Protein AF-A0A6J5UII9-F1 (afdb_monomer_lite)

Organism: Prunus armeniaca (NCBI:txid36596)

Foldseek 3Di:
DQPFPFPDPPDDDPCPLVDPVNCVLPVVSDDDWTDRDPDTVVPVVVVVVVLVVLLVVVVVVLVCLVPAVDNVHPDDDPNLVVCLPVLCCCCPPVVNVCSQCVRDSSVVSNCVSCPDPVNVVVVVVVPPPPPPDD

InterPro domains:
  IPR004045 Glutathione S-transferase, N-terminal [PS50404] (1-59)
  IPR004046 Glutathione S-transferase, C-terminal [PF00043] (47-117)
  IPR010987 Glutathione S-transferase, C-terminal-like [PS50405] (1-134)
  IPR036249 Thioredoxin-like superfamily [SSF52833] (10-48)
  IPR036282 Glutathione S-transferase, C-terminal domain superfamily [SSF47616] (41-123)

Structure (mmCIF, N/CA/C/O backbone):
data_AF-A0A6J5UII9-F1
#
_entry.id   AF-A0A6J5UII9-F1
#
loop_
_atom_site.group_PDB
_atom_site.id
_atom_site.type_symbol
_atom_site.label_atom_id
_atom_site.label_alt_id
_atom_site.label_comp_id
_atom_site.label_asym_id
_atom_site.label_entity_id
_atom_site.label_seq_id
_atom_site.pdbx_PDB_ins_code
_atom_site.Cartn_x
_atom_site.Cartn_y
_atom_site.Cartn_z
_atom_site.occupancy
_atom_site.B_iso_or_equiv
_atom_site.auth_seq_id
_atom_site.auth_comp_id
_atom_site.auth_asym_id
_atom_site.auth_atom_id
_atom_site.pdbx_PDB_model_num
ATOM 1 N N . MET A 1 1 ? 12.978 18.985 -2.387 1.00 32.19 1 MET A N 1
ATOM 2 C CA . MET A 1 1 ? 11.984 19.312 -3.429 1.00 32.19 1 MET A CA 1
ATOM 3 C C . MET A 1 1 ? 12.347 18.503 -4.661 1.00 32.19 1 MET A C 1
ATOM 5 O O . MET A 1 1 ? 13.279 18.878 -5.357 1.00 32.19 1 MET A O 1
ATOM 9 N N . CYS A 1 2 ? 11.707 17.351 -4.854 1.00 24.41 2 CYS A N 1
ATOM 10 C CA . CYS A 1 2 ? 11.861 16.556 -6.071 1.00 24.41 2 CYS A CA 1
ATOM 11 C C . CYS A 1 2 ? 11.212 17.357 -7.209 1.00 24.41 2 CYS A C 1
ATOM 13 O O . CYS A 1 2 ? 10.064 17.795 -7.086 1.00 24.41 2 CYS A O 1
ATOM 15 N N . ARG A 1 3 ? 11.983 17.679 -8.248 1.00 31.66 3 ARG A N 1
ATOM 16 C CA . ARG A 1 3 ? 11.491 18.454 -9.385 1.00 31.66 3 ARG A CA 1
ATOM 17 C C . ARG A 1 3 ? 10.718 17.468 -10.255 1.00 31.66 3 ARG A C 1
ATOM 19 O O . ARG A 1 3 ? 11.312 16.743 -11.036 1.00 31.66 3 ARG A O 1
ATOM 26 N N . LEU A 1 4 ? 9.399 17.420 -10.076 1.00 33.50 4 LEU A N 1
ATOM 27 C CA . LEU A 1 4 ? 8.474 16.701 -10.954 1.00 33.50 4 LEU A CA 1
ATOM 28 C C . LEU A 1 4 ? 8.506 17.353 -12.341 1.00 33.50 4 LEU A C 1
ATOM 30 O O . LEU A 1 4 ? 7.647 18.159 -12.687 1.00 33.50 4 LEU A O 1
ATOM 34 N N . GLN A 1 5 ? 9.527 17.045 -13.132 1.00 35.88 5 GLN A N 1
ATOM 35 C CA . GLN A 1 5 ? 9.505 17.307 -14.558 1.00 35.88 5 GLN A CA 1
ATOM 36 C C . GLN A 1 5 ? 8.909 16.059 -15.204 1.00 35.88 5 GLN A C 1
ATOM 38 O O . GLN A 1 5 ? 9.610 15.149 -15.630 1.00 35.88 5 GLN A O 1
ATOM 43 N N . ALA A 1 6 ? 7.575 15.999 -15.209 1.00 40.22 6 ALA A N 1
ATOM 44 C CA . ALA A 1 6 ? 6.841 15.108 -16.091 1.00 40.22 6 ALA A CA 1
ATOM 45 C C . ALA A 1 6 ? 7.171 15.536 -17.526 1.00 40.22 6 ALA A C 1
ATOM 47 O O . ALA A 1 6 ? 6.552 16.455 -18.070 1.00 40.22 6 ALA A O 1
ATOM 48 N N . LEU A 1 7 ? 8.209 14.945 -18.116 1.00 44.50 7 LEU A N 1
ATOM 49 C CA . LEU A 1 7 ? 8.447 15.120 -19.535 1.00 44.50 7 LEU A CA 1
ATOM 50 C C . LEU A 1 7 ? 7.322 14.358 -20.248 1.00 44.50 7 LEU A C 1
ATOM 52 O O . LEU A 1 7 ? 7.250 13.136 -20.190 1.00 44.50 7 LEU A O 1
ATOM 56 N N . LEU A 1 8 ? 6.440 15.140 -20.879 1.00 44.94 8 LEU A N 1
ATOM 57 C CA . LEU A 1 8 ? 5.382 14.741 -21.813 1.00 44.94 8 LEU A CA 1
ATOM 58 C C . LEU A 1 8 ? 4.048 14.271 -21.201 1.00 44.94 8 LEU A C 1
ATOM 60 O O . LEU A 1 8 ? 3.631 13.129 -21.351 1.00 44.94 8 LEU A O 1
ATOM 64 N N . ILE A 1 9 ? 3.293 15.225 -20.640 1.00 43.34 9 ILE A N 1
ATOM 65 C CA . ILE A 1 9 ? 1.817 15.228 -20.769 1.00 43.34 9 ILE A CA 1
ATOM 66 C C . ILE A 1 9 ? 1.337 16.262 -21.808 1.00 43.34 9 ILE A C 1
ATOM 68 O O . ILE A 1 9 ? 0.179 16.212 -22.208 1.00 43.34 9 ILE A O 1
ATOM 72 N N . HIS A 1 10 ? 2.188 17.173 -22.313 1.00 38.31 10 HIS A N 1
ATOM 73 C CA . HIS A 1 10 ? 1.670 18.269 -23.146 1.00 38.31 10 HIS A CA 1
ATOM 74 C C . HIS A 1 10 ? 1.902 18.213 -24.658 1.00 38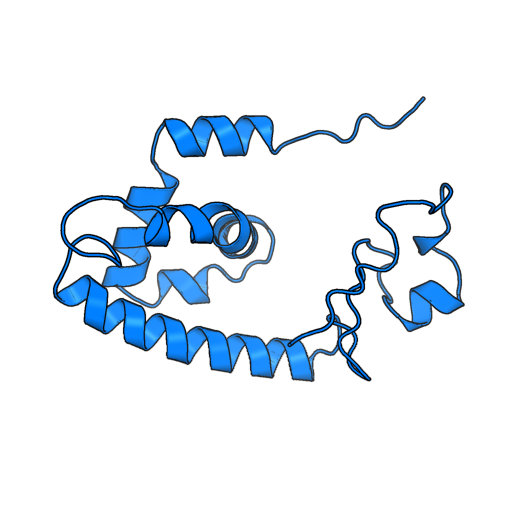.31 10 HIS A C 1
ATOM 76 O O . HIS A 1 10 ? 1.087 18.804 -25.343 1.00 38.31 10 HIS A O 1
ATOM 82 N N . ASN A 1 11 ? 2.899 17.518 -25.217 1.00 40.69 11 ASN A N 1
ATOM 83 C CA . ASN A 1 11 ? 3.112 17.526 -26.678 1.00 40.69 11 ASN A CA 1
ATOM 84 C C . ASN A 1 11 ? 3.966 16.335 -27.144 1.00 40.69 11 ASN A C 1
ATOM 86 O O . ASN A 1 11 ? 5.134 16.531 -27.448 1.00 40.69 11 ASN A O 1
ATOM 90 N N . GLY A 1 12 ? 3.420 15.117 -27.160 1.00 45.03 12 GLY A N 1
ATOM 91 C CA . GLY A 1 12 ? 4.075 13.992 -27.835 1.00 45.03 12 GLY A CA 1
ATOM 92 C C . GLY A 1 12 ? 3.193 13.465 -28.958 1.00 45.03 12 GLY A C 1
ATOM 93 O O . GLY A 1 12 ? 2.098 12.969 -28.683 1.00 45.03 12 GLY A O 1
ATOM 94 N N . GLY A 1 13 ? 3.619 13.629 -30.210 1.00 52.41 13 GLY A N 1
ATOM 95 C CA . GLY A 1 13 ? 2.930 13.094 -31.382 1.00 52.41 13 GLY A CA 1
ATOM 96 C C . GLY A 1 13 ? 2.850 11.563 -31.367 1.00 52.41 13 GLY A C 1
ATOM 97 O O . GLY A 1 13 ? 3.591 10.877 -30.656 1.00 52.41 13 GLY A O 1
ATOM 98 N N . GLU A 1 14 ? 1.927 11.001 -32.151 1.00 52.78 14 GLU A N 1
ATOM 99 C CA . GLU A 1 14 ? 1.791 9.549 -32.296 1.00 52.78 14 GLU A CA 1
ATOM 100 C C . GLU A 1 14 ? 3.129 8.905 -32.691 1.00 52.78 14 GLU A C 1
ATOM 102 O O . GLU A 1 14 ? 3.705 9.211 -33.731 1.00 52.78 14 GLU A O 1
ATOM 107 N N . GLY A 1 15 ? 3.622 7.986 -31.856 1.00 62.59 15 GLY A N 1
ATOM 108 C CA . GLY A 1 15 ? 4.820 7.194 -32.144 1.00 62.59 15 GLY A CA 1
ATOM 109 C C . GLY A 1 15 ? 6.148 7.750 -31.625 1.00 62.59 15 GLY A C 1
ATOM 110 O O . GLY A 1 15 ? 7.139 7.036 -31.733 1.00 62.59 15 GLY A O 1
ATOM 111 N N . GLU A 1 16 ? 6.195 8.928 -30.991 1.00 66.31 16 GLU A N 1
ATOM 112 C CA . GLU A 1 16 ? 7.443 9.458 -30.397 1.00 66.31 16 GLU A CA 1
ATOM 113 C C . GLU A 1 16 ? 8.056 8.530 -29.335 1.00 66.31 16 GLU A C 1
ATOM 115 O O . GLU A 1 16 ? 9.271 8.427 -29.215 1.00 66.31 16 GLU A O 1
ATOM 120 N N . HIS A 1 17 ? 7.229 7.763 -28.621 1.00 66.19 17 HIS A N 1
ATOM 121 C CA . HIS A 1 17 ? 7.681 6.743 -27.665 1.00 66.19 17 HIS A CA 1
ATOM 122 C C . HIS A 1 17 ? 8.413 5.553 -28.317 1.00 66.19 17 HIS A C 1
ATOM 124 O O . HIS A 1 17 ? 8.896 4.661 -27.623 1.00 66.19 17 HIS A O 1
ATOM 130 N N . LYS A 1 18 ? 8.462 5.501 -29.653 1.00 73.62 18 LYS A N 1
ATOM 131 C CA . LYS A 1 18 ? 9.214 4.511 -30.434 1.00 73.62 18 LYS A CA 1
ATOM 132 C C . LYS A 1 18 ? 10.517 5.081 -30.994 1.00 73.62 18 LYS A C 1
ATOM 134 O O . LYS A 1 18 ? 11.252 4.343 -31.648 1.00 73.62 18 LYS A O 1
ATOM 139 N N . ASP A 1 19 ? 10.786 6.369 -30.779 1.00 82.00 19 ASP A N 1
ATOM 140 C CA . ASP A 1 19 ? 12.024 7.005 -31.212 1.00 82.00 19 ASP A CA 1
ATOM 141 C C . ASP A 1 19 ? 13.243 6.341 -30.535 1.00 82.00 19 ASP A C 1
ATOM 143 O O . ASP A 1 19 ? 13.168 6.005 -29.348 1.00 82.00 19 ASP A O 1
ATOM 147 N N . PRO A 1 20 ? 14.373 6.134 -31.238 1.00 81.44 20 PRO A N 1
ATOM 148 C CA . PRO A 1 20 ? 15.563 5.515 -30.658 1.00 81.44 20 PRO A CA 1
ATOM 149 C C . PRO A 1 20 ? 16.105 6.223 -29.410 1.00 81.44 20 PRO A C 1
ATOM 151 O O . PRO A 1 20 ? 16.605 5.545 -28.513 1.00 81.44 20 PRO A O 1
ATOM 154 N N . GLU A 1 21 ? 16.002 7.552 -29.313 1.00 78.31 21 GLU A N 1
ATOM 155 C CA . GLU A 1 21 ? 16.396 8.286 -28.106 1.00 78.31 21 GLU A CA 1
ATOM 156 C C . GLU A 1 21 ? 15.422 8.025 -26.954 1.00 78.31 21 GLU A C 1
ATOM 158 O O . GLU A 1 21 ? 15.853 7.873 -25.814 1.00 78.31 21 GLU A O 1
ATOM 163 N N . PHE A 1 22 ? 14.125 7.872 -27.235 1.00 75.25 22 PHE A N 1
ATOM 164 C CA . PHE A 1 22 ? 13.151 7.478 -26.216 1.00 75.25 22 PHE A CA 1
ATOM 165 C C . PHE A 1 22 ? 13.353 6.027 -25.765 1.00 75.25 22 PHE A C 1
ATOM 167 O O . PHE A 1 22 ? 13.288 5.737 -24.575 1.00 75.25 22 PHE A O 1
ATOM 174 N N . LEU A 1 23 ? 13.665 5.109 -26.682 1.00 78.94 23 LEU A N 1
ATOM 175 C CA . LEU A 1 23 ? 13.921 3.702 -26.357 1.00 78.94 23 LEU A CA 1
ATOM 176 C C . LEU A 1 23 ? 15.189 3.506 -25.517 1.00 78.94 23 LEU A C 1
ATOM 178 O O . LEU A 1 23 ? 15.245 2.576 -24.712 1.00 78.94 23 LEU A O 1
ATOM 182 N N . LYS A 1 24 ? 16.180 4.402 -25.633 1.00 78.38 24 LYS A N 1
ATOM 183 C CA . LYS A 1 24 ? 17.315 4.450 -24.694 1.00 78.38 24 LYS A CA 1
ATOM 184 C C . LYS A 1 24 ? 16.873 4.766 -23.265 1.00 78.38 24 LYS A C 1
ATOM 186 O O . LYS A 1 24 ? 17.555 4.341 -22.342 1.00 78.38 24 LYS A O 1
ATOM 191 N N . LEU A 1 25 ? 15.765 5.492 -23.099 1.00 74.50 25 LEU A N 1
ATOM 192 C CA . LEU A 1 25 ? 15.173 5.888 -21.816 1.00 74.50 25 LEU A CA 1
ATOM 193 C C . LEU A 1 25 ? 14.011 4.991 -21.369 1.00 74.50 25 LEU A C 1
ATOM 195 O O . LEU A 1 25 ? 13.564 5.081 -20.235 1.00 74.50 25 LEU A O 1
ATOM 199 N N . GLN A 1 26 ? 13.448 4.171 -22.241 1.00 72.81 26 GLN A N 1
ATOM 200 C CA . GLN A 1 26 ? 12.446 3.177 -21.886 1.00 72.81 26 GLN A CA 1
ATOM 201 C C . GLN A 1 26 ? 12.450 2.107 -22.969 1.00 72.81 26 GLN A C 1
ATOM 203 O O . GLN A 1 26 ? 11.768 2.264 -23.984 1.00 72.81 26 GLN A O 1
ATOM 208 N N . PRO A 1 27 ? 13.190 1.004 -22.768 1.00 76.94 27 PRO A N 1
ATOM 209 C CA . PRO A 1 27 ? 13.367 -0.037 -23.780 1.00 76.94 27 PRO A CA 1
ATOM 210 C C . PRO A 1 27 ? 12.054 -0.647 -24.284 1.00 76.94 27 PRO A C 1
ATOM 212 O O . PRO A 1 27 ? 12.004 -1.207 -25.376 1.00 76.94 27 PRO A O 1
ATOM 215 N N . PHE A 1 28 ? 10.980 -0.526 -23.501 1.00 76.50 28 PHE A N 1
ATOM 216 C CA . PHE A 1 28 ? 9.648 -1.023 -23.842 1.00 76.50 28 PHE A CA 1
ATOM 217 C C . PHE A 1 28 ? 8.794 -0.032 -24.647 1.00 76.50 28 PHE A C 1
ATOM 219 O O . PHE A 1 28 ? 7.679 -0.373 -25.033 1.00 76.50 28 PHE A O 1
ATOM 226 N N . GLY A 1 29 ? 9.278 1.193 -24.883 1.00 73.38 29 GLY A N 1
ATOM 227 C CA . GLY A 1 29 ? 8.545 2.239 -25.602 1.00 73.38 29 GLY A CA 1
ATOM 228 C C . GLY A 1 29 ? 7.217 2.621 -24.943 1.00 73.38 29 GLY A C 1
ATOM 229 O O . GLY A 1 29 ? 6.273 3.016 -25.619 1.00 73.38 29 GLY A O 1
ATOM 230 N N . GLN A 1 30 ? 7.099 2.446 -23.628 1.00 66.38 30 GLN A N 1
ATOM 231 C CA . GLN A 1 30 ? 5.885 2.756 -22.878 1.00 66.38 30 GLN A CA 1
ATOM 232 C C . GLN A 1 30 ? 5.975 4.149 -22.252 1.00 66.38 30 GLN A C 1
ATOM 234 O O . GLN A 1 30 ? 7.028 4.579 -21.791 1.00 66.38 30 GLN A O 1
ATOM 239 N N . VAL A 1 31 ? 4.851 4.854 -22.210 1.00 66.69 31 VAL A N 1
ATOM 240 C CA . VAL A 1 31 ? 4.695 6.098 -21.446 1.00 66.69 31 VAL A CA 1
ATOM 241 C C . VAL A 1 31 ? 3.935 5.802 -20.146 1.00 66.69 31 VAL A C 1
ATOM 243 O O . VAL A 1 31 ? 3.087 4.907 -20.154 1.00 66.69 31 VAL A O 1
ATOM 246 N N . PRO A 1 32 ? 4.177 6.539 -19.043 1.00 61.44 32 PRO A N 1
ATOM 247 C CA . PRO A 1 32 ? 5.116 7.657 -18.891 1.00 61.44 32 PRO A CA 1
ATOM 248 C C . P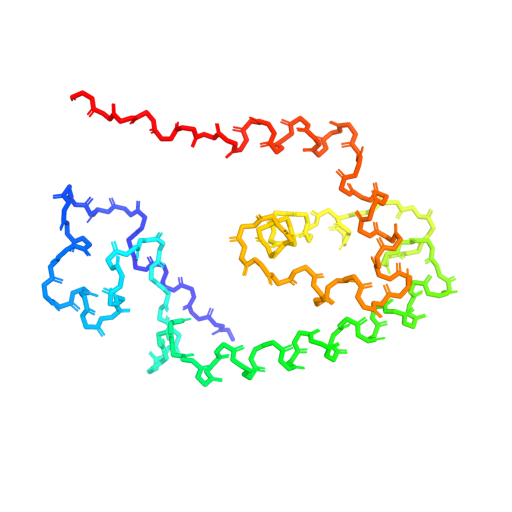RO A 1 32 ? 6.564 7.215 -18.610 1.00 61.44 32 PRO A C 1
ATOM 250 O O . PRO A 1 32 ? 6.804 6.170 -18.009 1.00 61.44 32 PRO A O 1
ATOM 253 N N . VAL A 1 33 ? 7.531 8.064 -18.976 1.00 64.06 33 VAL A N 1
ATOM 254 C CA . VAL A 1 33 ? 8.926 7.969 -18.515 1.00 64.06 33 VAL A CA 1
ATOM 255 C C . VAL A 1 33 ? 9.165 9.089 -17.522 1.00 64.06 33 VAL A C 1
ATOM 257 O O . VAL A 1 33 ? 8.960 10.260 -17.830 1.00 64.06 33 VAL A O 1
ATOM 260 N N . ILE A 1 34 ? 9.578 8.726 -16.314 1.00 65.00 34 ILE A N 1
ATOM 261 C CA . ILE A 1 34 ? 9.946 9.691 -15.283 1.00 65.00 34 ILE A CA 1
ATOM 262 C C . ILE A 1 34 ? 11.459 9.604 -15.116 1.00 65.00 34 ILE A C 1
ATOM 264 O O . ILE A 1 34 ? 12.003 8.523 -14.869 1.00 65.00 34 ILE A O 1
ATOM 268 N N . GLN A 1 35 ? 12.110 10.754 -15.267 1.00 61.59 35 GLN A N 1
ATOM 269 C CA . GLN A 1 35 ? 13.507 10.954 -14.915 1.00 61.59 35 GLN A CA 1
ATOM 270 C C . GLN A 1 35 ? 13.578 11.749 -13.616 1.00 61.59 35 GLN A C 1
ATOM 272 O O . GLN A 1 35 ? 12.995 12.829 -13.515 1.00 61.59 35 GLN A O 1
ATOM 277 N N . ASP A 1 36 ? 14.292 11.212 -12.632 1.00 63.19 36 ASP A N 1
ATOM 278 C CA . ASP A 1 36 ? 14.631 11.923 -11.399 1.00 63.19 36 ASP A CA 1
ATOM 279 C C . ASP A 1 36 ? 16.157 12.005 -11.308 1.00 63.19 36 ASP A C 1
ATOM 281 O O . ASP A 1 36 ? 16.826 11.076 -10.858 1.00 63.19 36 ASP A O 1
ATOM 285 N N . GLY A 1 37 ? 16.727 13.091 -11.840 1.00 70.38 37 GLY A N 1
ATOM 286 C CA . GLY A 1 37 ? 18.175 13.218 -12.028 1.00 70.38 37 GLY A CA 1
ATOM 287 C C . GLY A 1 37 ? 18.701 12.240 -13.083 1.00 70.38 37 GLY A C 1
ATOM 288 O O . GLY A 1 37 ? 18.146 12.154 -14.175 1.00 70.38 37 GLY A O 1
ATOM 289 N N . ASP A 1 38 ? 19.755 11.496 -12.747 1.00 65.06 38 ASP A N 1
ATOM 290 C CA . ASP A 1 38 ? 20.388 10.519 -13.649 1.00 65.06 38 ASP A CA 1
ATOM 291 C C . ASP A 1 38 ? 19.628 9.180 -13.717 1.00 65.06 38 ASP A C 1
ATOM 293 O O . ASP A 1 38 ? 20.028 8.260 -14.432 1.00 65.06 38 ASP A O 1
ATOM 297 N N . TYR A 1 39 ? 18.534 9.043 -12.960 1.00 56.12 39 TYR A N 1
ATOM 298 C CA . TYR A 1 39 ? 17.759 7.813 -12.882 1.00 56.12 39 TYR A CA 1
ATOM 299 C C . TYR A 1 39 ? 16.578 7.846 -13.835 1.00 56.12 39 TYR A C 1
ATOM 301 O O . TYR A 1 39 ? 15.790 8.792 -13.844 1.00 56.12 39 TYR A O 1
ATOM 309 N N . THR A 1 40 ? 16.400 6.746 -14.559 1.00 62.28 40 THR A N 1
ATOM 310 C CA . THR A 1 40 ? 15.164 6.477 -15.287 1.00 62.28 40 THR A CA 1
ATOM 311 C C . THR A 1 40 ? 14.461 5.295 -14.625 1.00 62.28 40 THR A C 1
ATOM 313 O O . THR A 1 40 ? 15.108 4.298 -14.306 1.00 62.28 40 THR A O 1
ATOM 316 N N . LEU A 1 41 ? 13.148 5.394 -14.376 1.00 62.16 41 LEU A N 1
ATOM 317 C CA . LEU A 1 41 ? 12.400 4.448 -13.520 1.00 62.16 41 LEU A CA 1
ATOM 318 C C . LEU A 1 41 ? 12.366 2.974 -13.990 1.00 62.16 41 LEU A C 1
ATOM 320 O O . LEU A 1 41 ? 11.784 2.141 -13.298 1.00 62.16 41 LEU A O 1
ATOM 324 N N . TYR A 1 42 ? 12.973 2.631 -15.128 1.00 64.62 42 TYR A N 1
ATOM 325 C CA . TYR A 1 42 ? 13.118 1.244 -15.582 1.00 64.62 42 TYR A CA 1
ATOM 326 C C . TYR A 1 42 ? 14.423 0.570 -15.117 1.00 64.62 42 TYR A C 1
ATOM 328 O O . TYR A 1 42 ? 14.586 -0.622 -15.374 1.00 64.62 42 TYR A O 1
ATOM 336 N N . ASP A 1 43 ? 15.348 1.282 -14.453 1.00 75.75 43 ASP A N 1
ATOM 337 C CA . ASP A 1 43 ? 16.579 0.674 -13.924 1.00 75.75 43 ASP A CA 1
ATOM 338 C C . ASP A 1 43 ? 16.221 -0.425 -12.896 1.00 75.75 43 ASP A C 1
ATOM 340 O O . ASP A 1 43 ? 15.666 -0.112 -11.832 1.00 75.75 43 ASP A O 1
ATOM 344 N N . PRO A 1 44 ? 16.546 -1.709 -13.165 1.00 80.56 44 PRO A N 1
ATOM 345 C CA . PRO A 1 44 ? 16.216 -2.818 -12.272 1.00 80.56 44 PRO A CA 1
ATOM 346 C C . PRO A 1 44 ? 16.740 -2.625 -10.848 1.00 80.56 44 PRO A C 1
ATOM 348 O O . PRO A 1 44 ? 16.085 -3.033 -9.887 1.00 80.56 44 PRO A O 1
ATOM 351 N N . LYS A 1 45 ? 17.896 -1.968 -10.695 1.00 84.69 45 LYS A N 1
ATOM 352 C CA . LYS A 1 45 ? 18.482 -1.675 -9.388 1.00 84.69 45 LYS A CA 1
ATOM 353 C C . LYS A 1 45 ? 17.610 -0.695 -8.609 1.00 84.69 45 LYS A C 1
ATOM 355 O O . LYS A 1 45 ? 17.350 -0.910 -7.428 1.00 84.69 45 LYS A O 1
ATOM 360 N N . ILE A 1 46 ? 17.112 0.349 -9.267 1.00 85.19 46 ILE A N 1
ATOM 361 C CA . ILE A 1 46 ? 16.236 1.346 -8.638 1.00 85.19 46 ILE A CA 1
ATOM 362 C C . ILE A 1 46 ? 14.885 0.741 -8.281 1.00 85.19 46 ILE A C 1
ATOM 364 O O . ILE A 1 46 ? 14.360 1.032 -7.206 1.00 85.19 46 ILE A O 1
ATOM 368 N N . ILE A 1 47 ? 14.348 -0.141 -9.127 1.00 85.06 47 ILE A N 1
ATOM 369 C CA . ILE A 1 47 ? 13.127 -0.894 -8.820 1.00 85.06 47 ILE A CA 1
ATOM 370 C C . ILE A 1 47 ? 13.329 -1.727 -7.549 1.00 85.06 47 ILE A C 1
ATOM 372 O O . ILE A 1 47 ? 12.548 -1.590 -6.608 1.00 85.06 47 ILE A O 1
ATOM 376 N N . GLN A 1 48 ? 14.407 -2.512 -7.474 1.00 88.94 48 GLN A N 1
ATOM 377 C CA . GLN A 1 48 ? 14.714 -3.343 -6.308 1.00 88.94 48 GLN A CA 1
ATOM 378 C C . GLN A 1 48 ? 14.927 -2.508 -5.032 1.00 88.94 48 GLN A C 1
ATOM 380 O O . GLN A 1 48 ? 14.395 -2.828 -3.967 1.00 88.94 48 GLN A O 1
ATOM 385 N N . GLU A 1 49 ? 15.676 -1.406 -5.116 1.00 90.75 49 GLU A N 1
ATOM 386 C CA . GLU A 1 49 ? 15.879 -0.501 -3.980 1.00 90.75 49 GLU A CA 1
ATOM 387 C C . GLU A 1 49 ? 14.572 0.162 -3.525 1.00 90.75 49 GLU A C 1
ATOM 389 O O . GLU A 1 49 ? 14.366 0.381 -2.328 1.00 90.75 49 GLU A O 1
ATOM 394 N N . SER A 1 50 ? 13.687 0.490 -4.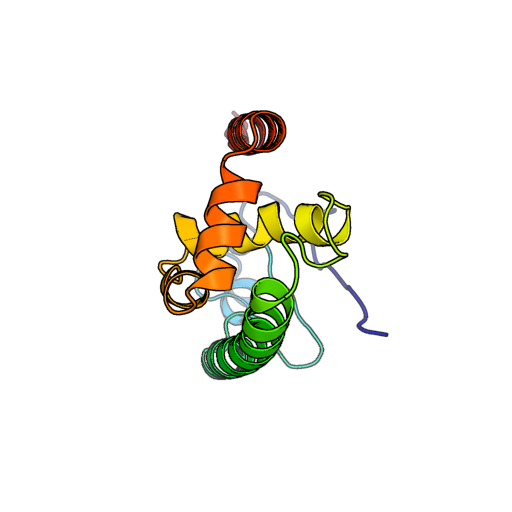466 1.00 90.38 50 SER A N 1
ATOM 395 C CA . SER A 1 50 ? 12.392 1.111 -4.182 1.00 90.38 50 SER A CA 1
ATOM 396 C C . SER A 1 50 ? 11.427 0.120 -3.541 1.00 90.38 50 SER A C 1
ATOM 398 O O . SER A 1 50 ? 10.753 0.480 -2.580 1.00 90.38 50 SER A O 1
ATOM 400 N N . GLU A 1 51 ? 11.415 -1.135 -3.991 1.00 90.94 51 GLU A N 1
ATOM 401 C CA . GLU A 1 51 ? 10.683 -2.223 -3.336 1.00 90.94 51 GLU A CA 1
ATOM 402 C C . GLU A 1 51 ? 11.153 -2.431 -1.897 1.00 90.94 51 GLU A C 1
ATOM 404 O O . GLU A 1 51 ? 10.332 -2.483 -0.983 1.00 90.94 51 GLU A O 1
ATOM 409 N N . ALA A 1 52 ? 12.469 -2.463 -1.664 1.00 93.94 52 ALA A N 1
ATOM 410 C CA . ALA A 1 52 ? 13.017 -2.603 -0.317 1.00 93.94 52 ALA A CA 1
ATOM 411 C C . ALA A 1 52 ? 12.639 -1.418 0.593 1.00 93.94 52 ALA A C 1
ATOM 413 O O . ALA A 1 52 ? 12.329 -1.606 1.773 1.00 93.94 52 ALA A O 1
ATOM 414 N N . LYS A 1 53 ? 12.639 -0.187 0.062 1.00 95.44 53 LYS A N 1
ATOM 415 C CA . LYS A 1 53 ? 12.177 1.010 0.790 1.00 95.44 53 LYS A CA 1
ATOM 416 C C . LYS A 1 53 ? 10.682 0.933 1.094 1.00 95.44 53 LYS A C 1
ATOM 418 O O . LYS A 1 53 ? 10.286 1.200 2.227 1.00 95.44 53 LYS A O 1
ATOM 423 N N . LEU A 1 54 ? 9.869 0.542 0.114 1.00 94.50 54 LEU A N 1
ATOM 424 C CA . LEU A 1 54 ? 8.428 0.378 0.275 1.00 94.50 54 LEU A CA 1
ATOM 425 C C . LEU A 1 54 ? 8.109 -0.692 1.324 1.00 94.50 54 LEU A C 1
ATOM 427 O O . LEU A 1 54 ? 7.266 -0.454 2.183 1.00 94.50 54 LEU A O 1
ATOM 431 N N . GLY A 1 55 ? 8.837 -1.811 1.325 1.00 96.12 55 GLY A N 1
ATOM 432 C CA . GLY A 1 55 ? 8.709 -2.854 2.341 1.00 96.12 55 GLY A CA 1
ATOM 433 C C . GLY A 1 55 ? 8.848 -2.304 3.763 1.00 96.12 55 GLY A C 1
ATOM 434 O O . GLY A 1 55 ? 7.961 -2.508 4.585 1.00 96.12 55 GLY A O 1
ATOM 435 N N . LYS A 1 56 ? 9.882 -1.495 4.026 1.00 97.69 56 LYS A N 1
ATOM 436 C CA . LYS A 1 56 ? 10.078 -0.860 5.345 1.00 97.69 56 LYS A CA 1
ATOM 437 C C . LYS A 1 56 ? 8.933 0.077 5.737 1.00 97.69 56 LYS A C 1
ATOM 439 O O . LYS A 1 56 ? 8.561 0.134 6.904 1.00 97.69 56 LYS A O 1
ATOM 444 N N . VAL A 1 57 ? 8.376 0.825 4.782 1.00 97.00 57 VAL A N 1
ATOM 445 C CA . VAL A 1 57 ? 7.208 1.688 5.037 1.00 97.00 57 VAL A CA 1
ATOM 446 C C . VAL A 1 57 ? 5.986 0.843 5.388 1.00 97.00 57 VAL A C 1
ATOM 448 O O . VAL A 1 57 ? 5.259 1.168 6.324 1.00 97.00 57 VAL A O 1
ATOM 451 N N . LEU A 1 58 ? 5.776 -0.261 4.676 1.00 97.88 58 LEU A N 1
ATOM 452 C CA . LEU A 1 58 ? 4.657 -1.158 4.934 1.00 97.88 58 LEU A CA 1
ATOM 453 C C . LEU A 1 58 ? 4.809 -1.926 6.252 1.00 97.88 58 LEU A C 1
ATOM 455 O O . LEU A 1 58 ? 3.800 -2.225 6.878 1.00 97.88 58 LEU A O 1
ATOM 459 N N . ASP A 1 59 ? 6.029 -2.175 6.729 1.00 98.31 59 ASP A N 1
ATOM 460 C CA . ASP A 1 59 ? 6.256 -2.728 8.072 1.00 98.31 59 ASP A CA 1
ATOM 461 C C . ASP A 1 59 ? 5.805 -1.747 9.170 1.00 98.31 59 ASP A C 1
ATOM 463 O O . ASP A 1 59 ? 5.190 -2.149 10.158 1.00 98.31 59 ASP A O 1
ATOM 467 N N . ILE A 1 60 ? 6.016 -0.440 8.967 1.00 98.31 60 ILE A N 1
ATOM 468 C CA . ILE A 1 60 ? 5.475 0.602 9.858 1.00 98.31 60 ILE A CA 1
ATOM 469 C C . ILE A 1 60 ? 3.941 0.608 9.799 1.00 98.31 60 ILE A C 1
ATOM 471 O O . ILE A 1 60 ? 3.274 0.790 10.821 1.00 98.31 60 ILE A O 1
ATOM 475 N N . TYR A 1 61 ? 3.361 0.405 8.612 1.00 98.00 61 TYR A N 1
ATOM 476 C CA . TYR A 1 61 ? 1.907 0.347 8.451 1.00 98.00 61 TYR A CA 1
ATOM 477 C C . TYR A 1 61 ? 1.329 -0.885 9.139 1.00 98.00 61 TYR A C 1
ATOM 479 O O . TYR A 1 61 ? 0.301 -0.764 9.793 1.00 98.00 61 TYR A O 1
ATOM 487 N N . GLU A 1 62 ? 1.994 -2.035 9.050 1.00 98.69 62 GLU A N 1
ATOM 488 C CA . GLU A 1 62 ? 1.596 -3.261 9.744 1.00 98.69 62 GLU A CA 1
ATOM 489 C C . GLU A 1 62 ? 1.512 -3.031 11.256 1.00 98.69 62 GLU A C 1
ATOM 491 O O . GLU A 1 62 ? 0.493 -3.341 11.877 1.00 98.69 62 GLU A O 1
ATOM 496 N N . GLU A 1 63 ? 2.532 -2.400 11.851 1.00 98.56 63 GLU A N 1
ATOM 497 C CA . GLU A 1 63 ? 2.507 -2.059 13.275 1.00 98.56 63 GLU A CA 1
ATOM 498 C C . GLU A 1 63 ? 1.372 -1.074 13.600 1.00 98.56 63 GLU A C 1
ATOM 500 O O . GLU A 1 63 ? 0.637 -1.257 14.575 1.00 98.56 63 GLU A O 1
ATOM 505 N N . ARG A 1 64 ? 1.187 -0.034 12.781 1.00 98.38 64 ARG A N 1
ATOM 506 C CA . ARG A 1 64 ? 0.126 0.965 12.974 1.00 98.38 64 ARG A CA 1
ATOM 507 C C . ARG A 1 64 ? -1.268 0.342 12.885 1.00 98.38 64 ARG A C 1
ATOM 509 O O . ARG A 1 64 ? -2.100 0.594 13.755 1.00 98.38 64 ARG A O 1
ATOM 516 N N . LEU A 1 65 ? -1.510 -0.480 11.870 1.00 98.62 65 LEU A N 1
ATOM 517 C CA . LEU A 1 65 ? -2.790 -1.134 11.592 1.00 98.62 65 LEU A CA 1
ATOM 518 C C . LEU A 1 65 ? -3.079 -2.297 12.551 1.00 98.62 65 LEU A C 1
ATOM 520 O O . LEU A 1 65 ? -4.227 -2.712 12.694 1.00 98.62 65 LEU A O 1
ATOM 524 N N . SER A 1 66 ? -2.071 -2.785 13.281 1.00 98.38 66 SER A N 1
ATOM 525 C CA . SER A 1 66 ? -2.305 -3.670 14.430 1.00 98.38 66 SER A CA 1
ATOM 526 C C . SER A 1 66 ? -3.005 -2.960 15.601 1.00 98.38 66 SER A C 1
ATOM 528 O O . SER A 1 66 ? -3.628 -3.616 16.435 1.00 98.38 66 SER A O 1
ATOM 530 N N . LYS A 1 67 ? -2.927 -1.621 15.661 1.00 98.31 67 LYS A N 1
ATOM 531 C CA . LYS A 1 67 ? -3.439 -0.783 16.763 1.00 98.31 67 LYS A CA 1
ATOM 532 C C . LYS A 1 67 ? -4.663 0.055 16.381 1.00 98.31 67 LYS A C 1
ATOM 534 O O . LYS A 1 67 ? -5.362 0.540 17.265 1.00 98.31 67 LYS A O 1
ATOM 539 N N . SER A 1 68 ? -4.908 0.276 15.093 1.00 98.06 68 SER A N 1
ATOM 540 C CA . SER A 1 68 ? -5.992 1.130 14.592 1.00 98.06 68 SER A CA 1
ATOM 541 C C . SER A 1 68 ? -6.560 0.566 13.298 1.00 98.06 68 SER A C 1
ATOM 543 O O . SER A 1 68 ? -5.842 -0.074 12.536 1.00 98.06 68 SER A O 1
ATOM 545 N N . LYS A 1 69 ? -7.845 0.820 13.025 1.00 97.88 69 LYS A N 1
ATOM 546 C CA . LYS A 1 69 ? -8.505 0.268 11.830 1.00 97.88 69 LYS A CA 1
ATOM 547 C C . LYS A 1 69 ? -7.969 0.857 10.516 1.00 97.88 69 LYS A C 1
ATOM 549 O O . LYS A 1 69 ? -7.885 0.148 9.518 1.00 97.88 69 LYS A O 1
ATOM 554 N N . TYR A 1 70 ? -7.626 2.141 10.520 1.00 98.62 70 TYR A N 1
ATOM 555 C CA . TYR A 1 70 ? -7.130 2.898 9.371 1.00 98.62 70 TYR A CA 1
ATOM 556 C C . TYR A 1 70 ? -5.842 3.639 9.734 1.00 98.62 70 TYR A C 1
ATOM 558 O O . TYR A 1 70 ? -5.490 3.782 10.910 1.00 98.62 70 TYR A O 1
ATOM 566 N N . LEU A 1 71 ? -5.139 4.166 8.730 1.00 98.06 71 LEU A N 1
ATOM 567 C CA . LEU A 1 71 ? -3.833 4.804 8.937 1.00 98.06 71 LEU A CA 1
ATOM 568 C C . LEU A 1 71 ? -3.917 6.003 9.900 1.00 98.06 71 LEU A C 1
ATOM 570 O O . LEU A 1 71 ? -3.062 6.175 10.778 1.00 98.06 71 LEU A O 1
ATOM 574 N N . ALA A 1 72 ? -4.995 6.785 9.800 1.00 97.50 72 ALA A N 1
ATOM 575 C CA . ALA A 1 72 ? -5.240 7.964 10.629 1.00 97.50 72 ALA A CA 1
ATOM 576 C C . ALA A 1 72 ? -6.057 7.696 11.912 1.00 97.50 72 ALA A C 1
ATOM 578 O O . ALA A 1 72 ? -6.375 8.645 12.625 1.00 97.50 72 ALA A O 1
ATOM 579 N N . GLY A 1 73 ? -6.372 6.438 12.244 1.00 96.00 73 GLY A N 1
ATOM 580 C CA . GLY A 1 73 ? -7.164 6.078 13.427 1.00 96.00 73 GLY A CA 1
ATOM 581 C C . GLY A 1 73 ? -8.367 5.203 13.078 1.00 96.00 73 GLY A C 1
ATOM 582 O O . GLY A 1 73 ? -8.257 4.282 12.276 1.00 96.00 73 GLY A O 1
ATOM 583 N N . ASP A 1 74 ? -9.523 5.478 13.680 1.00 96.31 74 ASP A N 1
ATOM 584 C CA . ASP A 1 74 ? -10.684 4.575 13.607 1.00 96.31 74 ASP A CA 1
ATOM 585 C C . ASP A 1 74 ? -11.681 4.904 12.484 1.00 96.31 74 ASP A C 1
ATOM 587 O O . ASP A 1 74 ? -12.663 4.185 12.286 1.00 96.31 74 ASP A O 1
ATOM 591 N N . PHE A 1 75 ? -11.420 5.954 11.699 1.00 96.38 75 PHE A N 1
ATOM 592 C CA . PHE A 1 75 ? -12.233 6.330 10.543 1.00 96.38 75 PHE A CA 1
ATOM 593 C C . PHE A 1 75 ? -11.406 6.399 9.256 1.00 96.38 75 PHE A C 1
ATOM 595 O O . PHE A 1 75 ? -10.233 6.767 9.260 1.00 96.38 75 PHE A O 1
ATOM 602 N N . PHE A 1 76 ? -12.055 6.056 8.143 1.00 97.50 76 PHE A N 1
ATOM 603 C CA . PHE A 1 76 ? -11.465 6.139 6.812 1.00 97.50 76 PHE A CA 1
ATOM 604 C C . PHE A 1 76 ? -11.199 7.593 6.440 1.00 97.50 76 PHE A C 1
ATOM 606 O O . PHE A 1 76 ? -12.098 8.433 6.530 1.00 97.50 76 PHE A O 1
ATOM 613 N N . SER A 1 77 ? -9.982 7.877 5.993 1.00 97.31 77 SER A N 1
ATOM 614 C CA . SER A 1 77 ? -9.503 9.239 5.793 1.00 97.31 77 SER A CA 1
ATOM 615 C C . SER A 1 77 ? -8.807 9.414 4.444 1.00 97.31 77 SER A C 1
ATOM 617 O O . SER A 1 77 ? -8.593 8.464 3.689 1.00 97.31 77 SER A O 1
ATOM 619 N N . LEU A 1 78 ? -8.389 10.649 4.158 1.00 96.44 78 LEU A N 1
ATOM 620 C CA . LEU A 1 78 ? -7.541 10.934 3.002 1.00 96.44 78 LEU A CA 1
ATOM 621 C C . LEU A 1 78 ? -6.223 10.140 3.039 1.00 96.44 78 LEU A C 1
ATOM 623 O O . LEU A 1 78 ? -5.698 9.813 1.979 1.00 96.44 78 LEU A O 1
ATOM 627 N N . ALA A 1 79 ? -5.722 9.808 4.236 1.00 97.12 79 ALA A N 1
ATOM 628 C CA . ALA A 1 79 ? -4.502 9.025 4.390 1.00 97.12 79 ALA A CA 1
ATOM 629 C C . ALA A 1 79 ? -4.642 7.605 3.831 1.00 97.12 79 ALA A C 1
ATOM 631 O O . ALA A 1 79 ? -3.637 7.049 3.430 1.00 97.12 79 ALA A O 1
ATOM 632 N N . ASP A 1 80 ? -5.852 7.039 3.796 1.00 97.88 80 ASP A N 1
ATOM 633 C CA . ASP A 1 80 ? -6.121 5.710 3.235 1.00 97.88 80 ASP A CA 1
ATOM 634 C C . ASP A 1 80 ? -6.491 5.790 1.748 1.00 97.88 80 ASP A C 1
ATOM 636 O O . ASP A 1 80 ? -6.107 4.949 0.937 1.00 97.88 80 ASP A O 1
ATOM 640 N N . LEU A 1 81 ? -7.256 6.825 1.384 1.00 95.94 81 LEU A N 1
ATOM 641 C CA . LEU A 1 81 ? -7.732 7.051 0.022 1.00 95.94 81 LEU A CA 1
ATOM 642 C C . LEU A 1 81 ? -6.582 7.245 -0.976 1.00 95.94 81 LEU A C 1
ATOM 644 O O . LEU A 1 81 ? -6.677 6.775 -2.109 1.00 95.94 81 LEU A O 1
ATOM 648 N N . SER A 1 82 ? -5.515 7.944 -0.578 1.00 94.19 82 SER A N 1
ATOM 649 C CA . SER A 1 82 ? -4.400 8.289 -1.469 1.00 94.19 82 SER A CA 1
ATOM 650 C C . SER A 1 82 ? -3.609 7.076 -1.970 1.00 94.19 82 SER A C 1
ATOM 652 O O . SER A 1 82 ? -2.970 7.167 -3.019 1.00 94.19 82 SER A O 1
ATOM 654 N N . HIS A 1 83 ? -3.679 5.934 -1.280 1.00 94.50 83 HIS A N 1
ATOM 655 C CA . HIS A 1 83 ? -2.980 4.708 -1.678 1.00 94.50 83 HIS A CA 1
ATOM 656 C C . HIS A 1 83 ? -3.707 3.924 -2.766 1.00 94.50 83 HIS A C 1
ATOM 658 O O . HIS A 1 83 ? -3.055 3.201 -3.516 1.00 94.50 83 HIS A O 1
ATOM 664 N N . LEU A 1 84 ? -5.029 4.078 -2.896 1.00 93.81 84 LEU A N 1
ATOM 665 C CA . LEU A 1 84 ? -5.851 3.234 -3.767 1.00 93.81 84 LEU A CA 1
ATOM 666 C C . LEU A 1 84 ? -5.359 3.157 -5.224 1.00 93.81 84 LEU A C 1
ATOM 668 O O . LEU A 1 84 ? -5.194 2.035 -5.702 1.00 93.81 84 LEU A O 1
ATOM 672 N N . PRO A 1 85 ? -5.058 4.266 -5.935 1.00 90.19 85 PRO A N 1
ATOM 673 C CA . PRO A 1 85 ? -4.658 4.183 -7.341 1.00 90.19 85 PRO A CA 1
ATOM 674 C C . PRO A 1 85 ? -3.352 3.412 -7.553 1.00 90.19 85 PRO A C 1
ATOM 676 O O . PRO A 1 85 ? -3.280 2.532 -8.408 1.00 90.19 85 PRO A O 1
ATOM 679 N N . PHE A 1 86 ? -2.326 3.703 -6.751 1.00 87.38 86 PHE A N 1
ATOM 680 C CA . PHE A 1 86 ? -1.004 3.098 -6.925 1.00 87.38 86 PHE A CA 1
ATOM 681 C C . PHE A 1 86 ? -0.945 1.666 -6.390 1.00 87.38 86 PHE A C 1
ATOM 683 O O . PHE A 1 86 ? -0.358 0.794 -7.029 1.00 87.38 86 PHE A O 1
ATOM 690 N N . SER A 1 87 ? -1.583 1.393 -5.251 1.00 90.75 87 SER A N 1
ATOM 691 C CA . SER A 1 87 ? -1.659 0.039 -4.701 1.00 90.75 87 SER A CA 1
ATOM 692 C C . SER A 1 87 ? -2.498 -0.887 -5.582 1.00 90.75 87 SER A C 1
ATOM 694 O O . SER A 1 87 ? -2.137 -2.051 -5.734 1.00 90.75 87 SER A O 1
ATOM 696 N N . GLN A 1 88 ? -3.550 -0.380 -6.235 1.00 89.88 88 GLN A N 1
ATOM 697 C CA . GLN A 1 88 ? -4.317 -1.161 -7.208 1.00 89.88 88 GLN A CA 1
ATOM 698 C C . GLN A 1 88 ? -3.439 -1.597 -8.381 1.00 89.88 88 GLN A C 1
ATOM 700 O O . GLN A 1 88 ? -3.469 -2.766 -8.744 1.00 89.88 88 GLN A O 1
ATOM 705 N N . HIS A 1 89 ? -2.620 -0.693 -8.922 1.00 84.44 89 HIS A N 1
ATOM 706 C CA . HIS A 1 89 ? -1.698 -1.010 -10.011 1.00 84.44 89 HIS A CA 1
ATOM 707 C C . HIS A 1 89 ? -0.656 -2.071 -9.606 1.00 84.44 89 HIS A C 1
ATOM 709 O O . HIS A 1 89 ? -0.411 -3.027 -10.341 1.00 84.44 89 HIS A O 1
ATOM 715 N N . LEU A 1 90 ? -0.090 -1.961 -8.396 1.00 85.12 90 LEU A N 1
ATOM 716 C CA . LEU A 1 90 ? 0.842 -2.962 -7.856 1.00 85.12 90 LEU A CA 1
ATOM 717 C C . LEU A 1 90 ? 0.205 -4.354 -7.727 1.00 85.12 90 LEU A C 1
ATOM 719 O O . LEU A 1 90 ? 0.851 -5.352 -8.044 1.00 85.12 90 LEU A O 1
ATOM 723 N N . VAL A 1 91 ? -1.044 -4.408 -7.252 1.00 88.38 91 VAL A N 1
ATOM 724 C CA . VAL A 1 91 ? -1.760 -5.660 -6.963 1.00 88.38 91 VAL A CA 1
ATOM 725 C C . VAL A 1 91 ? -2.385 -6.284 -8.215 1.00 88.38 91 VAL A C 1
ATOM 727 O O . VAL A 1 91 ? -2.456 -7.505 -8.290 1.00 88.38 91 VAL A O 1
ATOM 730 N N . ALA A 1 92 ? -2.858 -5.486 -9.175 1.00 82.81 92 ALA A N 1
ATOM 731 C CA . ALA A 1 92 ? -3.594 -5.984 -10.340 1.00 82.81 92 ALA A CA 1
ATOM 732 C C . ALA A 1 92 ? -2.734 -6.145 -11.600 1.00 82.81 92 ALA A C 1
ATOM 734 O O . ALA A 1 92 ? -2.956 -7.091 -12.353 1.00 82.81 92 ALA A O 1
ATOM 735 N N . ASP A 1 93 ? -1.759 -5.257 -11.823 1.00 77.31 93 ASP A N 1
ATOM 736 C CA . ASP A 1 93 ? -1.124 -5.127 -13.142 1.00 77.31 93 ASP A CA 1
ATOM 737 C C . ASP A 1 93 ? 0.355 -5.541 -13.148 1.00 77.31 93 ASP A C 1
ATOM 739 O O . ASP A 1 93 ? 0.872 -5.975 -14.175 1.00 77.31 93 ASP A O 1
ATOM 743 N N . LEU A 1 94 ? 1.052 -5.412 -12.012 1.00 79.94 94 LEU A N 1
ATOM 744 C CA . LEU A 1 94 ? 2.511 -5.592 -11.938 1.00 79.94 94 LEU A CA 1
ATOM 745 C C . LEU A 1 94 ? 2.973 -6.937 -11.359 1.00 79.94 94 LEU A C 1
ATOM 747 O O . LEU A 1 94 ? 4.179 -7.173 -11.296 1.00 79.94 94 LEU A O 1
ATOM 751 N N . GLY A 1 95 ? 2.057 -7.801 -10.907 1.00 82.56 95 GLY A N 1
ATOM 752 C CA . GLY A 1 95 ? 2.408 -9.069 -10.246 1.00 82.56 95 GLY A CA 1
ATOM 753 C C . GLY A 1 95 ? 3.205 -8.880 -8.946 1.00 82.56 95 GLY A C 1
ATOM 754 O O . GLY A 1 95 ? 4.038 -9.713 -8.583 1.00 82.56 95 GLY A O 1
ATOM 755 N N . LYS A 1 96 ? 3.019 -7.735 -8.274 1.00 89.00 96 LYS A N 1
ATOM 756 C CA . LYS A 1 96 ? 3.696 -7.376 -7.017 1.00 89.00 96 LYS A CA 1
ATOM 757 C C . LYS A 1 96 ? 2.738 -7.397 -5.833 1.00 89.00 96 LYS A C 1
ATOM 759 O O . LYS A 1 96 ? 2.957 -6.706 -4.838 1.00 89.00 96 LYS A O 1
ATOM 764 N N . GLU A 1 97 ? 1.682 -8.202 -5.907 1.00 92.56 97 GLU A N 1
ATOM 765 C CA . GLU A 1 97 ? 0.686 -8.303 -4.847 1.00 92.56 97 GLU A CA 1
ATOM 766 C C . GLU A 1 97 ? 1.297 -8.746 -3.513 1.00 92.56 97 GLU A C 1
ATOM 768 O O . GLU A 1 97 ? 0.860 -8.267 -2.468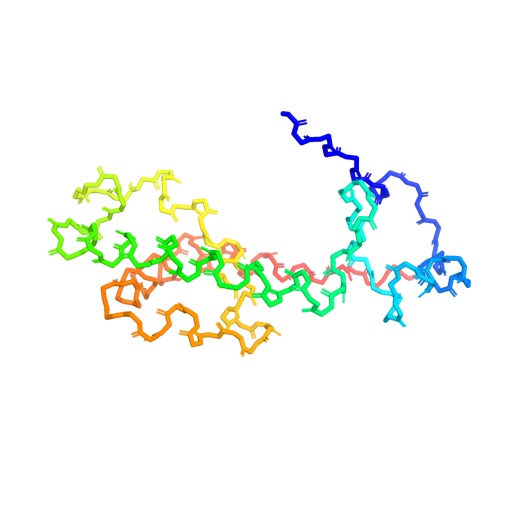 1.00 92.56 97 GLU A O 1
ATOM 773 N N . HIS A 1 98 ? 2.348 -9.574 -3.537 1.00 93.44 98 HIS A N 1
ATOM 774 C CA . HIS A 1 98 ? 3.061 -10.049 -2.344 1.00 93.44 98 HIS A CA 1
ATOM 775 C C . HIS A 1 98 ? 3.522 -8.896 -1.431 1.00 93.44 98 HIS A C 1
ATOM 777 O O . HIS A 1 98 ? 3.407 -8.987 -0.211 1.00 93.44 98 HIS A O 1
ATOM 783 N N . ILE A 1 99 ? 3.902 -7.744 -2.002 1.00 92.44 99 ILE A N 1
ATOM 784 C CA . ILE A 1 99 ? 4.298 -6.549 -1.238 1.00 92.44 99 ILE A CA 1
ATOM 785 C C . ILE A 1 99 ? 3.187 -6.101 -0.270 1.00 92.44 99 ILE A C 1
ATOM 787 O O . ILE A 1 99 ? 3.476 -5.631 0.828 1.00 92.44 99 ILE A O 1
ATOM 791 N N . ILE A 1 100 ? 1.917 -6.260 -0.639 1.00 95.06 100 ILE A N 1
ATOM 792 C CA . ILE A 1 100 ? 0.769 -5.947 0.225 1.00 95.06 100 ILE A CA 1
ATOM 793 C C . ILE A 1 100 ? 0.309 -7.185 1.003 1.00 95.06 100 ILE A C 1
ATOM 795 O O . ILE A 1 100 ? -0.019 -7.087 2.185 1.00 95.06 100 ILE A O 1
ATOM 799 N N . ARG A 1 101 ? 0.271 -8.345 0.339 1.00 95.12 101 ARG A N 1
ATOM 800 C CA . ARG A 1 101 ? -0.365 -9.571 0.838 1.00 95.12 101 ARG A CA 1
ATOM 801 C C . ARG A 1 101 ? 0.426 -10.292 1.931 1.00 95.12 101 ARG A C 1
ATOM 803 O O . ARG A 1 101 ? -0.197 -10.953 2.756 1.00 95.12 101 ARG A O 1
ATOM 810 N N . ASP A 1 102 ? 1.744 -10.115 2.002 1.00 96.69 102 ASP A N 1
ATOM 811 C CA . ASP A 1 102 ? 2.600 -10.790 2.996 1.00 96.69 102 ASP A CA 1
ATOM 812 C C . ASP A 1 102 ? 2.431 -10.244 4.428 1.00 96.69 102 ASP A C 1
ATOM 814 O O . ASP A 1 102 ? 2.930 -10.820 5.396 1.00 96.69 102 ASP A O 1
ATOM 818 N N . ARG A 1 103 ? 1.718 -9.123 4.581 1.00 97.69 103 ARG A N 1
ATOM 819 C CA . ARG A 1 103 ? 1.489 -8.420 5.848 1.00 97.69 103 ARG A CA 1
ATOM 820 C C . ARG A 1 103 ? 0.024 -8.544 6.245 1.00 97.69 103 ARG A C 1
ATOM 822 O O . ARG A 1 103 ? -0.861 -8.142 5.493 1.00 97.69 103 ARG A O 1
ATOM 829 N N . LYS A 1 104 ? -0.258 -9.108 7.421 1.00 98.38 104 LYS A N 1
ATOM 830 C CA . LYS A 1 104 ? -1.622 -9.478 7.831 1.00 98.38 104 LYS A CA 1
ATOM 831 C C . LYS A 1 104 ? -2.539 -8.259 7.939 1.00 98.38 104 LYS A C 1
ATOM 833 O O . LYS A 1 104 ? -3.638 -8.269 7.380 1.00 98.38 104 LYS A O 1
ATOM 838 N N . HIS A 1 105 ? -2.126 -7.238 8.684 1.00 98.69 105 HIS A N 1
ATOM 839 C CA . HIS A 1 105 ? -2.940 -6.048 8.925 1.00 98.69 105 HIS A CA 1
ATOM 840 C C . HIS A 1 105 ? -3.003 -5.147 7.690 1.00 98.69 105 HIS A C 1
ATOM 842 O O . HIS A 1 105 ? -4.081 -4.654 7.362 1.00 98.69 105 HIS A O 1
ATOM 848 N N . VAL A 1 106 ? -1.898 -5.001 6.953 1.00 98.56 106 VAL A N 1
ATOM 849 C CA . VAL A 1 106 ? -1.877 -4.279 5.670 1.00 98.56 106 VAL A CA 1
ATOM 850 C C . VAL A 1 106 ? -2.768 -4.964 4.631 1.00 98.56 106 VAL A C 1
ATOM 852 O O . VAL A 1 106 ? -3.538 -4.277 3.964 1.00 98.56 106 VAL A O 1
ATOM 855 N N . SER A 1 107 ? -2.738 -6.295 4.512 1.00 98.25 107 SER A N 1
ATOM 856 C CA . SER A 1 107 ? -3.622 -7.020 3.590 1.00 98.25 107 SER A CA 1
ATOM 857 C C . SER A 1 107 ? -5.092 -6.823 3.958 1.00 98.25 107 SER A C 1
ATOM 859 O O . SER A 1 107 ? -5.904 -6.546 3.080 1.00 98.25 107 SER A O 1
ATOM 861 N N . ALA A 1 108 ? -5.443 -6.920 5.245 1.00 98.44 108 ALA A N 1
ATOM 862 C CA . ALA A 1 108 ? -6.817 -6.703 5.698 1.00 98.44 108 ALA A CA 1
ATOM 863 C C . ALA A 1 108 ? -7.292 -5.259 5.454 1.00 98.44 108 ALA A C 1
ATOM 865 O O . ALA A 1 108 ? -8.418 -5.042 5.008 1.00 98.44 108 ALA A O 1
ATOM 866 N N . TRP A 1 109 ? -6.429 -4.273 5.710 1.00 98.50 109 TRP A N 1
ATOM 867 C CA . TRP A 1 109 ? -6.689 -2.867 5.400 1.00 98.50 109 TRP A CA 1
ATOM 868 C C . TRP A 1 109 ? -6.892 -2.653 3.900 1.00 98.50 109 TRP A C 1
ATOM 870 O O . TRP A 1 109 ? -7.873 -2.022 3.509 1.00 98.50 109 TRP A O 1
ATOM 880 N N . TRP A 1 110 ? -6.021 -3.228 3.064 1.00 97.94 110 TRP A N 1
ATOM 881 C CA . TRP A 1 110 ? -6.137 -3.164 1.609 1.00 97.94 110 TRP A CA 1
ATOM 882 C C . TRP A 1 110 ? -7.462 -3.750 1.125 1.00 97.94 110 TRP A C 1
ATOM 884 O O . TRP A 1 110 ? -8.154 -3.112 0.331 1.00 97.94 110 TRP A O 1
ATOM 894 N N . ASP A 1 111 ? -7.851 -4.923 1.629 1.00 97.56 111 ASP A N 1
ATOM 895 C CA . ASP A 1 111 ? -9.130 -5.540 1.282 1.00 97.56 111 ASP A CA 1
ATOM 896 C C . ASP A 1 111 ? -10.313 -4.651 1.679 1.00 97.56 111 ASP A C 1
ATOM 898 O O . ASP A 1 111 ? -11.240 -4.507 0.886 1.00 97.56 111 ASP A O 1
ATOM 902 N N . ASP A 1 112 ? -10.287 -4.001 2.845 1.00 97.94 112 ASP A N 1
ATOM 903 C CA . ASP A 1 112 ? -11.353 -3.078 3.260 1.00 97.94 112 ASP A CA 1
ATOM 904 C C . ASP A 1 112 ? -11.434 -1.853 2.330 1.00 97.94 112 ASP A C 1
ATOM 906 O O . ASP A 1 112 ? -12.478 -1.578 1.729 1.00 97.94 112 ASP A O 1
ATOM 910 N N . ILE A 1 113 ? -10.327 -1.122 2.149 1.00 97.62 113 ILE A N 1
ATOM 911 C CA . ILE A 1 113 ? -10.350 0.142 1.397 1.00 97.62 113 ILE A CA 1
ATOM 912 C C . ILE A 1 113 ? -10.594 -0.069 -0.101 1.00 97.62 113 ILE A C 1
ATOM 914 O O . ILE 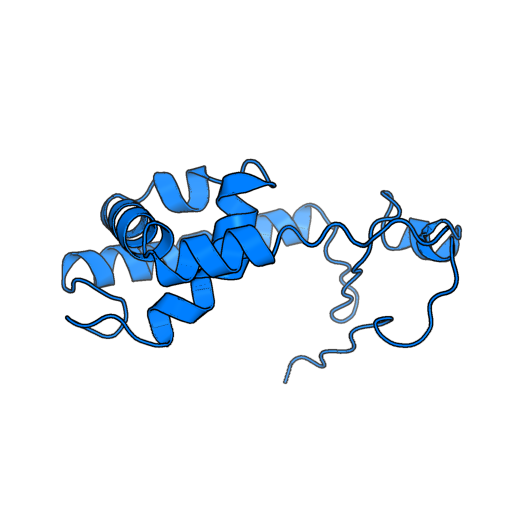A 1 113 ? -11.334 0.712 -0.707 1.00 97.62 113 ILE A O 1
ATOM 918 N N . SER A 1 114 ? -10.049 -1.139 -0.688 1.00 95.75 114 SER A N 1
ATOM 919 C CA . SER A 1 114 ? -10.226 -1.464 -2.109 1.00 95.75 114 SER A CA 1
ATOM 920 C C . SER A 1 114 ? -11.602 -2.073 -2.407 1.00 95.75 114 SER A C 1
ATOM 922 O O . SER A 1 114 ? -12.086 -1.998 -3.538 1.00 95.75 114 SER A O 1
ATOM 924 N N . ASN A 1 115 ? -12.308 -2.612 -1.405 1.00 96.69 115 ASN A N 1
ATOM 925 C CA . ASN A 1 115 ? -13.670 -3.102 -1.608 1.00 96.69 115 ASN A CA 1
ATOM 926 C C . ASN A 1 115 ? -14.761 -2.032 -1.475 1.00 96.69 115 ASN A C 1
ATOM 928 O O . ASN A 1 115 ? -15.935 -2.329 -1.724 1.00 96.69 115 ASN A O 1
ATOM 932 N N . ARG A 1 116 ? -14.405 -0.785 -1.151 1.00 96.69 116 ARG A N 1
ATOM 933 C CA . ARG A 1 116 ? -15.373 0.312 -1.017 1.00 96.69 116 ARG A CA 1
ATOM 934 C C . ARG A 1 116 ? -16.154 0.538 -2.317 1.00 96.69 116 ARG A C 1
ATOM 936 O O . ARG A 1 116 ? -15.535 0.670 -3.375 1.00 96.69 116 ARG A O 1
ATOM 943 N N . PRO A 1 117 ? -17.494 0.691 -2.268 1.00 96.94 117 PRO A N 1
ATOM 944 C CA . PRO A 1 117 ? -18.299 0.947 -3.465 1.00 96.94 117 PRO A CA 1
ATOM 945 C C . PRO A 1 117 ? -17.850 2.183 -4.253 1.00 96.94 117 PRO A C 1
ATOM 947 O O . PRO A 1 117 ? -17.846 2.168 -5.483 1.00 96.94 117 PRO A O 1
ATOM 950 N N . SER A 1 118 ? -17.427 3.240 -3.550 1.00 94.69 118 SER A N 1
ATOM 951 C CA . SER A 1 118 ? -16.891 4.455 -4.169 1.00 94.69 118 SER A CA 1
ATOM 952 C C . SER A 1 118 ? -15.614 4.179 -4.962 1.00 94.69 118 SER A C 1
ATOM 954 O O . SER A 1 118 ? -15.498 4.642 -6.094 1.00 94.69 118 SER A O 1
ATOM 956 N N . TRP A 1 119 ? -14.690 3.386 -4.411 1.00 94.19 119 TRP A N 1
ATOM 957 C CA . TRP A 1 119 ? -13.46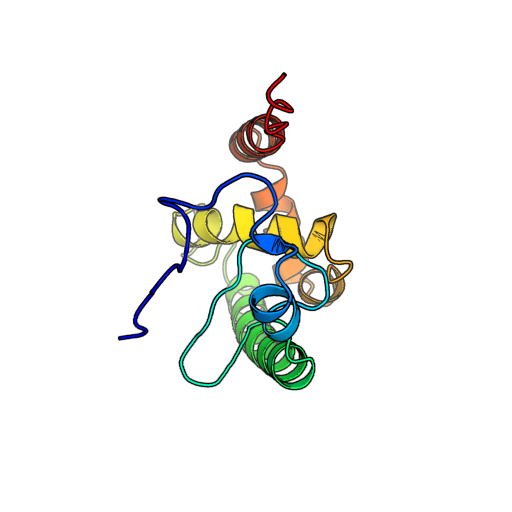8 3.004 -5.111 1.00 94.19 119 TRP A CA 1
ATOM 958 C C . TRP A 1 119 ? -13.752 2.092 -6.295 1.00 94.19 119 TRP A C 1
ATOM 960 O O . TRP A 1 119 ? -13.284 2.378 -7.389 1.00 94.19 119 TRP A O 1
ATOM 970 N N . LYS A 1 120 ? -14.579 1.053 -6.122 1.00 93.00 120 LYS A N 1
ATOM 971 C CA . LYS A 1 120 ? -14.952 0.157 -7.229 1.00 93.00 120 LYS A CA 1
ATOM 972 C C . LYS A 1 120 ? -15.531 0.931 -8.410 1.00 93.00 120 LYS A C 1
ATOM 974 O O . LYS A 1 120 ? -15.178 0.643 -9.549 1.00 93.00 120 LYS A O 1
ATOM 979 N N . LYS A 1 121 ? -16.352 1.952 -8.143 1.00 92.44 121 LYS A N 1
ATOM 980 C CA . LYS A 1 121 ? -16.868 2.849 -9.180 1.00 92.44 121 LYS A CA 1
ATOM 981 C C . LYS A 1 121 ? -15.749 3.637 -9.869 1.00 92.44 121 LYS A C 1
ATOM 983 O O . LYS A 1 121 ? -15.722 3.674 -11.090 1.00 92.44 121 LYS A O 1
ATOM 988 N N . VAL A 1 122 ? -14.819 4.238 -9.121 1.00 88.88 122 VAL A N 1
ATOM 989 C CA . VAL A 1 122 ? -13.669 4.962 -9.704 1.00 88.88 122 VAL A CA 1
ATOM 990 C C . VAL A 1 122 ? -12.771 4.029 -10.512 1.00 88.88 122 VAL A C 1
ATOM 992 O O . VAL A 1 122 ? -12.392 4.383 -11.617 1.00 88.88 122 VAL A O 1
ATOM 995 N N . HIS A 1 123 ? -12.478 2.832 -10.012 1.00 84.12 123 HIS A N 1
ATOM 996 C CA . HIS A 1 123 ? -11.671 1.836 -10.712 1.00 84.12 123 HIS A CA 1
ATOM 997 C C . HIS A 1 123 ? -12.320 1.400 -12.033 1.00 84.12 123 HIS A C 1
ATOM 999 O O . HIS A 1 123 ? -11.649 1.335 -13.055 1.00 84.12 123 HIS A O 1
ATOM 1005 N N . GLN A 1 124 ? -13.640 1.187 -12.041 1.00 83.06 124 GLN A N 1
ATOM 1006 C CA . GLN A 1 124 ? -14.400 0.892 -13.262 1.00 83.06 124 GLN A CA 1
ATOM 1007 C C . GLN A 1 124 ? -14.389 2.055 -14.260 1.00 83.06 124 GLN A C 1
ATOM 1009 O O . GLN A 1 124 ? -14.352 1.816 -15.460 1.00 83.06 124 GLN A O 1
ATOM 1014 N N . LEU A 1 125 ? -14.405 3.302 -13.777 1.00 78.19 125 LEU A N 1
ATOM 1015 C CA . LEU A 1 125 ? -14.267 4.491 -14.626 1.00 78.19 125 LEU A CA 1
ATOM 1016 C C . LEU A 1 125 ? -12.824 4.680 -15.122 1.00 78.19 125 LEU A C 1
ATOM 1018 O O . LEU A 1 125 ? -12.622 5.200 -16.209 1.00 78.19 125 LEU A O 1
ATOM 1022 N N . GLY A 1 126 ? -11.839 4.270 -14.317 1.00 59.78 126 GLY A N 1
ATOM 1023 C CA . GLY A 1 126 ? -10.401 4.351 -14.572 1.00 59.78 126 GLY A CA 1
ATOM 1024 C C . GLY A 1 126 ? -9.881 3.323 -15.575 1.00 59.78 126 GLY A C 1
ATOM 1025 O O . GLY A 1 126 ? -8.792 3.519 -16.111 1.00 59.78 126 GLY A O 1
ATOM 1026 N N . VAL A 1 127 ? -10.687 2.313 -15.932 1.00 50.34 127 VAL A N 1
ATOM 1027 C CA . VAL A 1 127 ? -10.588 1.632 -17.233 1.00 50.34 127 VAL A CA 1
ATOM 1028 C C . VAL A 1 127 ? -11.093 2.601 -18.310 1.00 50.34 127 VAL A C 1
ATOM 1030 O O . VAL A 1 127 ? -12.051 2.344 -19.033 1.00 50.34 127 VAL A O 1
ATOM 1033 N N . PHE A 1 128 ? -10.453 3.767 -18.403 1.00 41.66 128 PHE A N 1
ATOM 1034 C CA . PHE A 1 128 ? -10.444 4.507 -19.642 1.00 41.66 128 PHE A CA 1
ATOM 1035 C C . PHE A 1 128 ? -9.661 3.622 -20.604 1.00 41.66 128 PHE A C 1
ATOM 1037 O O . PHE A 1 128 ? -8.431 3.625 -20.630 1.00 41.66 128 PHE A O 1
ATOM 1044 N N . GLU A 1 129 ? -10.392 2.871 -21.428 1.00 37.78 129 GLU A N 1
ATOM 1045 C CA . GLU A 1 129 ? -10.033 2.842 -22.834 1.00 37.78 129 GLU A CA 1
ATOM 1046 C C . GLU A 1 129 ? -9.640 4.280 -23.181 1.00 37.78 129 GLU A C 1
ATOM 1048 O O . GLU A 1 129 ? -10.489 5.169 -23.224 1.00 37.78 129 GLU A O 1
ATOM 1053 N N . PHE A 1 130 ? -8.344 4.551 -23.343 1.00 34.16 130 PHE A N 1
ATOM 1054 C CA . PHE A 1 130 ? -7.968 5.620 -24.246 1.00 34.16 130 PHE A CA 1
ATOM 1055 C C . PHE A 1 130 ? -8.638 5.202 -25.549 1.00 34.16 130 PHE A C 1
ATOM 1057 O O . PHE A 1 130 ? -8.224 4.171 -26.095 1.00 34.16 130 PHE A O 1
ATOM 1064 N N . PRO A 1 131 ? -9.711 5.881 -26.005 1.00 35.00 131 PRO A N 1
ATOM 1065 C CA . PRO A 1 131 ? -10.300 5.520 -27.276 1.00 35.00 131 PRO A CA 1
ATOM 1066 C C . PRO A 1 131 ? -9.141 5.560 -28.260 1.00 35.00 131 PRO A C 1
ATOM 1068 O O . PRO A 1 131 ? -8.440 6.576 -28.336 1.00 35.00 131 PRO A O 1
ATOM 1071 N N . LYS A 1 132 ? -8.866 4.430 -28.928 1.00 41.88 132 LYS A N 1
ATOM 1072 C CA . LYS A 1 132 ? -7.951 4.441 -30.064 1.00 41.88 132 LYS A CA 1
ATOM 1073 C C . LYS A 1 132 ? -8.535 5.496 -30.988 1.00 41.88 132 LYS A C 1
ATOM 1075 O O . LYS A 1 132 ? -9.634 5.305 -31.506 1.00 41.88 132 LYS A O 1
ATOM 1080 N N . ARG A 1 133 ? -7.879 6.656 -31.053 1.00 39.03 133 ARG A N 1
ATOM 1081 C CA . ARG A 1 133 ? -8.280 7.721 -31.960 1.00 39.03 133 ARG A CA 1
ATOM 1082 C C . ARG A 1 133 ? -8.281 7.083 -33.349 1.00 39.03 133 ARG A C 1
ATOM 1084 O O . ARG A 1 133 ? -7.304 6.429 -33.712 1.00 39.03 133 ARG A O 1
ATOM 1091 N N . LEU A 1 134 ? -9.442 7.146 -34.002 1.00 36.81 134 LEU A N 1
ATOM 1092 C CA . LEU A 1 134 ? -9.613 6.789 -35.408 1.00 36.81 134 LEU A CA 1
ATOM 1093 C C . LEU A 1 134 ? -8.705 7.659 -36.276 1.00 36.81 134 LEU A C 1
ATOM 1095 O O . LEU A 1 134 ? -8.538 8.847 -35.908 1.00 36.81 134 LEU A O 1
#

pLDDT: mean 79.28, std 20.95, range [24.41, 98.69]

Sequence (134 aa):
MCRLQALLIHNGGEGEHKDPEFLKLQPFGQVPVIQDGDYTLYDPKIIQESEAKLGKVLDIYEERLSKSKYLAGDFFSLADLSHLPFSQHLVADLGKEHIIRDRKHVSAWWDDISNRPSWKKVHQLGVFEFPKRL

Radius of gyration: 17.75 Å; chains: 1; bounding box: 39×30×52 Å

Secondary structure (DSSP, 8-state):
--------SS---TTGGGSHHHHHH-TT-PSP--EETTEETT-HHHHHHHHHHHHHHHHHHHHHHTT-SBTTBSS--HHHHTTHHHHHHHHHTSS-THHHHTSHHHHHHHHHHHT-HHHHHHHHHH--------